Protein AF-A0A930RT29-F1 (afdb_monomer)

Secondary structure (DSSP, 8-state):
------HHHHHHHHHHHHSS--SEEEEEEEEEEEE-TTTGGGT---EEEEEEEEEEEEE---SSS------TT---

Nearest PDB structures (foldseek):
  1wuu-assembly1_B  TM=9.090E-01  e=1.596E-02  Homo sapiens
  2aj4-assembly1_A  TM=9.179E-01  e=4.054E-02  Saccharomyces cerevisiae
  2a2c-assembly1_A  TM=8.939E-01  e=3.107E-02  Homo sapiens
  3cnv-assembly1_C  TM=2.714E-01  e=5.590E+00  Bordetella bronchiseptica RB50
  2ikk-assembly1_A  TM=2.530E-01  e=3.750E+00  Bacillus subtilis

Structure (mmCIF, N/CA/C/O backbone):
data_AF-A0A930RT29-F1
#
_entry.id   AF-A0A930RT29-F1
#
loop_
_atom_site.group_PDB
_atom_site.id
_atom_site.type_symbol
_atom_site.label_atom_id
_atom_site.label_alt_id
_atom_site.label_comp_id
_atom_site.label_asym_id
_atom_site.label_entity_id
_atom_site.label_seq_id
_atom_site.pdbx_PDB_ins_code
_atom_site.Cartn_x
_atom_site.Cartn_y
_atom_site.Cartn_z
_atom_site.occupancy
_atom_site.B_iso_or_equiv
_atom_site.auth_seq_id
_atom_site.auth_comp_i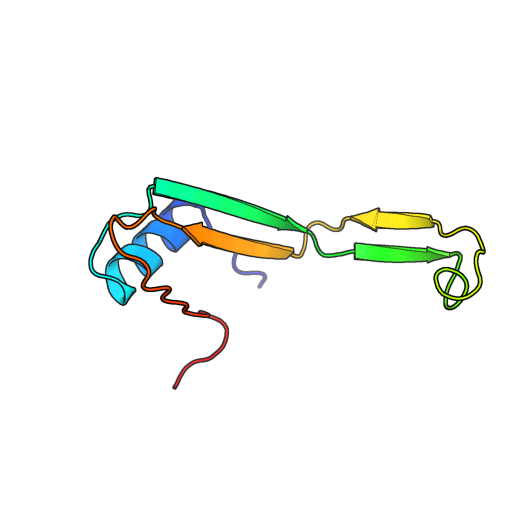d
_atom_site.auth_asym_id
_atom_site.auth_atom_id
_atom_site.pdbx_PDB_model_num
ATOM 1 N N . MET A 1 1 ? 10.453 17.745 3.266 1.00 42.69 1 MET A N 1
ATOM 2 C CA . MET A 1 1 ? 10.448 16.857 4.445 1.00 42.69 1 MET A CA 1
ATOM 3 C C . MET A 1 1 ? 9.484 15.729 4.148 1.00 42.69 1 MET A C 1
ATOM 5 O O . MET A 1 1 ? 8.307 16.005 3.968 1.00 42.69 1 MET A O 1
ATOM 9 N N . THR A 1 2 ? 9.961 14.498 3.997 1.00 50.59 2 THR A N 1
ATOM 10 C CA . THR A 1 2 ? 9.084 13.326 3.892 1.00 50.59 2 THR A CA 1
ATOM 11 C C . THR A 1 2 ? 8.385 13.173 5.237 1.00 50.59 2 THR A C 1
ATOM 13 O O . THR A 1 2 ? 9.042 12.899 6.239 1.00 50.59 2 THR A O 1
ATOM 16 N N . GLN A 1 3 ? 7.077 13.428 5.298 1.00 60.50 3 GLN A N 1
ATOM 17 C CA . GLN A 1 3 ? 6.311 13.082 6.490 1.00 60.50 3 GLN A CA 1
ATOM 18 C C . GLN A 1 3 ? 6.310 11.556 6.595 1.00 60.50 3 GLN A C 1
ATOM 20 O O . GLN A 1 3 ? 5.801 10.862 5.716 1.00 60.50 3 GLN A O 1
ATOM 25 N N . HIS A 1 4 ? 6.947 11.028 7.636 1.00 70.62 4 HIS A N 1
ATOM 26 C CA . HIS A 1 4 ? 6.876 9.609 7.944 1.00 70.62 4 HIS A CA 1
ATOM 27 C C . HIS A 1 4 ? 5.512 9.329 8.571 1.00 70.62 4 HIS A C 1
ATOM 29 O O . HIS A 1 4 ? 5.292 9.626 9.744 1.00 70.62 4 HIS A O 1
ATOM 35 N N . LEU A 1 5 ? 4.589 8.784 7.777 1.00 84.25 5 LEU A N 1
ATOM 36 C CA . LEU A 1 5 ? 3.307 8.315 8.283 1.00 84.25 5 LEU A CA 1
ATOM 37 C C . LEU A 1 5 ? 3.543 7.107 9.196 1.00 84.25 5 LEU A C 1
ATOM 39 O O . LEU A 1 5 ? 4.174 6.128 8.795 1.00 84.25 5 LEU A O 1
ATOM 43 N N . THR A 1 6 ? 3.047 7.178 10.427 1.00 90.69 6 THR A N 1
ATOM 44 C CA . THR A 1 6 ? 3.099 6.060 11.372 1.00 90.69 6 THR A CA 1
ATOM 45 C C . THR A 1 6 ? 1.797 5.269 11.329 1.00 90.69 6 THR A C 1
ATOM 47 O O . THR A 1 6 ? 0.743 5.789 10.958 1.00 90.69 6 THR A O 1
ATOM 50 N N . ALA A 1 7 ? 1.850 4.004 11.751 1.00 91.56 7 ALA A N 1
ATOM 51 C CA . ALA A 1 7 ? 0.647 3.182 11.863 1.00 91.56 7 ALA A CA 1
ATOM 52 C C . ALA A 1 7 ? -0.380 3.796 12.838 1.00 91.56 7 ALA A C 1
ATOM 54 O O . ALA A 1 7 ? -1.581 3.689 12.608 1.00 91.56 7 ALA A O 1
ATOM 55 N N . ASP A 1 8 ? 0.084 4.480 13.887 1.00 94.50 8 ASP A N 1
ATOM 56 C CA . ASP A 1 8 ? -0.784 5.141 14.868 1.00 94.50 8 ASP A CA 1
ATOM 57 C C . ASP A 1 8 ? -1.454 6.393 14.300 1.00 94.50 8 ASP A C 1
ATOM 59 O O . ASP A 1 8 ?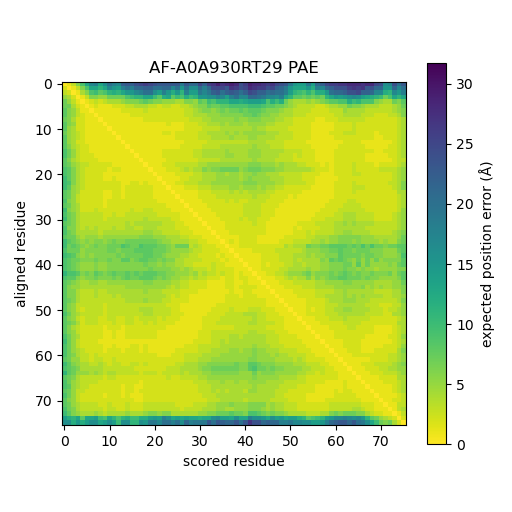 -2.647 6.597 14.521 1.00 94.50 8 ASP A O 1
ATOM 63 N N . ALA A 1 9 ? -0.725 7.198 13.517 1.00 94.31 9 ALA A N 1
ATOM 64 C CA . ALA A 1 9 ? -1.307 8.332 12.802 1.00 94.31 9 ALA A CA 1
ATOM 65 C C . ALA A 1 9 ? -2.401 7.856 11.834 1.00 94.31 9 ALA A C 1
ATOM 67 O O . ALA A 1 9 ? -3.524 8.343 11.886 1.00 94.31 9 ALA A O 1
ATOM 68 N N . LEU A 1 10 ? -2.118 6.813 11.047 1.00 95.88 10 LEU A N 1
ATOM 69 C CA . LEU A 1 10 ? -3.084 6.244 10.108 1.00 95.88 10 LEU A CA 1
ATOM 70 C C . LEU A 1 10 ? -4.336 5.679 10.803 1.00 95.88 10 LEU A C 1
ATOM 72 O O . LEU A 1 10 ? -5.448 5.853 10.308 1.00 95.88 10 LEU A O 1
ATOM 76 N N . ARG A 1 11 ? -4.183 5.018 11.960 1.00 97.31 11 ARG A N 1
ATOM 77 C CA . ARG A 1 11 ? -5.326 4.546 12.765 1.00 97.31 11 ARG A CA 1
ATOM 78 C C . ARG A 1 11 ? -6.156 5.702 13.315 1.00 97.31 11 ARG A C 1
ATOM 80 O O . ARG A 1 11 ? -7.382 5.615 13.311 1.00 97.31 11 ARG A O 1
ATOM 87 N N . LYS A 1 12 ? -5.504 6.776 13.768 1.00 96.62 12 LYS A N 1
ATOM 88 C CA . LYS A 1 12 ? -6.178 7.983 14.256 1.00 96.62 12 LYS A CA 1
ATOM 89 C C . LYS A 1 12 ? -6.986 8.656 13.145 1.00 96.62 12 LYS A C 1
ATOM 91 O O . LYS A 1 12 ? -8.140 9.006 13.378 1.00 96.62 12 LYS A O 1
ATOM 96 N N . ASP A 1 13 ? -6.416 8.777 11.950 1.00 95.44 13 ASP A N 1
ATOM 97 C CA . ASP A 1 13 ? -7.104 9.362 10.796 1.00 95.44 13 ASP A CA 1
ATOM 98 C C . ASP A 1 13 ? -8.289 8.491 10.360 1.00 95.44 13 ASP A C 1
ATOM 100 O O . ASP A 1 13 ? -9.385 8.999 10.129 1.00 95.44 13 ASP A O 1
ATOM 104 N N . PHE A 1 14 ? -8.120 7.163 10.339 1.00 97.44 14 PHE A N 1
ATOM 105 C CA . PHE A 1 14 ? -9.214 6.228 10.061 1.00 97.44 14 PHE A CA 1
ATOM 106 C C . PHE A 1 14 ? -10.368 6.386 11.063 1.00 97.44 14 PHE A C 1
ATOM 108 O O . PHE A 1 14 ? -11.530 6.454 10.659 1.00 97.44 14 PHE A O 1
ATOM 115 N N . LEU A 1 15 ? -10.055 6.492 12.360 1.00 97.94 15 LEU A N 1
ATOM 116 C CA . LEU A 1 15 ? -11.052 6.732 13.403 1.00 97.94 15 LEU A CA 1
ATOM 117 C C . LEU A 1 15 ? -11.772 8.070 13.197 1.00 97.94 15 LEU A C 1
ATOM 119 O O . LEU A 1 15 ? -12.992 8.121 13.334 1.00 97.94 15 LEU A O 1
ATOM 123 N N . ALA A 1 16 ? -11.046 9.131 12.844 1.00 96.94 16 ALA A N 1
ATOM 124 C CA . ALA A 1 16 ? -11.628 10.448 12.596 1.00 96.94 16 ALA A CA 1
ATOM 125 C C . ALA A 1 16 ? -12.593 10.450 11.396 1.00 96.94 16 ALA A C 1
ATOM 127 O O . ALA A 1 16 ? -13.657 11.058 11.472 1.00 96.94 16 ALA A O 1
ATOM 128 N N . VAL A 1 17 ? -12.251 9.741 10.315 1.00 96.75 17 VAL A N 1
ATOM 129 C CA . VAL A 1 17 ? -13.059 9.684 9.084 1.00 96.75 17 VAL A CA 1
ATOM 130 C C . VAL A 1 17 ? -14.259 8.743 9.218 1.00 96.75 17 VAL A C 1
ATOM 132 O O . VAL A 1 17 ? -15.358 9.068 8.771 1.00 96.75 17 VAL A O 1
ATOM 135 N N . PHE A 1 18 ? -14.072 7.562 9.812 1.00 96.94 18 PHE A N 1
ATOM 136 C CA . PHE A 1 18 ? -15.091 6.504 9.808 1.00 96.94 18 PHE A CA 1
ATOM 137 C C . PHE A 1 18 ? -15.801 6.296 11.150 1.00 96.94 18 PHE A C 1
ATOM 139 O O . PHE A 1 18 ? -16.781 5.549 11.201 1.00 96.94 18 PHE A O 1
ATOM 146 N N . GLY A 1 19 ? -15.333 6.929 12.231 1.00 97.69 19 GLY A N 1
ATOM 147 C CA . GLY A 1 19 ? -15.915 6.812 13.572 1.00 97.69 19 GLY A CA 1
ATOM 148 C C . GLY A 1 19 ? -15.782 5.418 14.197 1.00 97.69 19 GLY A C 1
ATOM 149 O O . GLY A 1 19 ? -16.548 5.077 15.095 1.00 97.69 19 GLY A O 1
ATOM 150 N N . GLN A 1 20 ? -14.868 4.587 13.691 1.00 96.94 20 GLN A N 1
ATOM 151 C CA . GLN A 1 20 ? -14.586 3.223 14.148 1.00 96.94 20 GLN A CA 1
ATOM 152 C C . GLN A 1 20 ? -13.078 2.970 14.090 1.00 96.94 20 GLN A C 1
ATOM 154 O O . GLN A 1 20 ? -12.402 3.526 13.229 1.00 96.94 20 GLN A O 1
ATOM 159 N N . GLU A 1 21 ? -12.547 2.111 14.959 1.00 97.75 21 GLU A N 1
ATOM 160 C CA . GLU A 1 21 ? -11.137 1.712 14.891 1.00 97.75 21 GLU A CA 1
ATOM 161 C C . GLU A 1 21 ? -10.875 0.776 13.703 1.00 97.75 21 GLU A C 1
ATOM 163 O O . GLU A 1 21 ? -11.716 -0.055 13.348 1.00 97.75 21 GLU A O 1
ATOM 168 N N . ALA A 1 22 ? -9.700 0.909 13.086 1.00 97.88 22 ALA A N 1
ATOM 169 C CA . ALA A 1 22 ? -9.254 -0.014 12.050 1.00 97.88 22 ALA A CA 1
ATOM 170 C C . ALA A 1 22 ? -8.825 -1.354 12.662 1.00 97.88 22 ALA A C 1
ATOM 172 O O . ALA A 1 22 ? -8.077 -1.369 13.640 1.00 97.88 22 ALA A O 1
ATOM 173 N N . ASP A 1 23 ? -9.203 -2.469 12.031 1.00 97.81 23 ASP A N 1
ATOM 174 C CA . ASP A 1 23 ? -8.757 -3.801 12.456 1.00 97.81 23 ASP A CA 1
ATOM 175 C C . ASP A 1 23 ? -7.261 -3.981 12.167 1.00 97.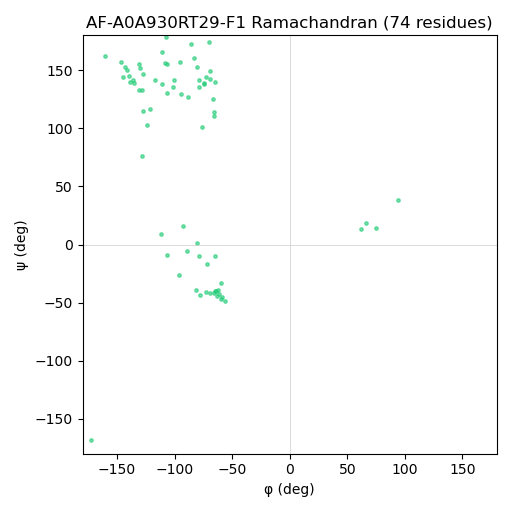81 23 ASP A C 1
ATOM 177 O O . ASP A 1 23 ? -6.518 -4.537 12.975 1.00 97.81 23 ASP A O 1
ATOM 181 N N . GLN A 1 24 ? -6.807 -3.514 10.997 1.00 97.25 24 GLN A N 1
ATOM 182 C CA . GLN A 1 24 ? -5.426 -3.672 10.544 1.00 97.25 24 GLN A CA 1
ATOM 183 C C . GLN A 1 24 ? -4.929 -2.495 9.702 1.00 97.25 24 GLN A C 1
ATOM 185 O O . GLN A 1 24 ? -5.698 -1.762 9.078 1.00 97.25 24 GLN A O 1
ATOM 190 N N . THR A 1 25 ? -3.603 -2.357 9.675 1.00 97.38 25 THR A N 1
ATOM 191 C CA . THR A 1 25 ? -2.860 -1.417 8.831 1.00 97.38 25 THR A CA 1
ATOM 192 C C . THR A 1 25 ? -1.968 -2.185 7.865 1.00 97.38 25 THR A C 1
ATOM 194 O O . THR A 1 25 ? -1.338 -3.164 8.258 1.00 97.38 25 THR A O 1
ATOM 197 N N . PHE A 1 26 ? -1.857 -1.698 6.637 1.00 97.25 26 PHE A N 1
ATOM 198 C CA . PHE A 1 26 ? -1.121 -2.313 5.541 1.00 97.25 26 PHE A CA 1
ATOM 199 C C . PHE A 1 26 ? -0.211 -1.286 4.867 1.00 97.25 26 PHE A C 1
ATOM 201 O O . PHE A 1 26 ? -0.488 -0.085 4.885 1.00 97.25 26 PHE A O 1
ATOM 208 N N . PHE A 1 27 ? 0.852 -1.775 4.234 1.00 96.25 27 PHE A N 1
ATOM 209 C CA . PHE A 1 27 ? 1.722 -0.995 3.361 1.00 96.25 27 PHE A CA 1
ATOM 210 C C . PHE A 1 27 ? 1.926 -1.748 2.047 1.00 96.25 27 PHE A C 1
ATOM 212 O O . PHE A 1 27 ? 2.219 -2.943 2.058 1.00 96.25 27 PHE A O 1
ATOM 219 N N . SER A 1 28 ? 1.790 -1.040 0.928 1.00 97.25 28 SER A N 1
ATOM 220 C CA . SER A 1 28 ? 2.108 -1.537 -0.409 1.00 97.25 28 SER A CA 1
ATOM 221 C C . SER A 1 28 ? 3.160 -0.627 -1.044 1.00 97.25 28 SER A C 1
ATOM 223 O O . SER A 1 28 ? 2.865 0.550 -1.277 1.00 97.25 28 SER A O 1
ATOM 225 N N . PRO A 1 29 ? 4.373 -1.124 -1.343 1.00 97.50 29 PRO A N 1
ATOM 226 C CA . PRO A 1 29 ? 5.408 -0.307 -1.955 1.00 97.50 29 PRO A CA 1
ATOM 227 C C . PRO A 1 29 ? 5.051 0.045 -3.402 1.00 97.50 29 PRO A C 1
ATOM 229 O O . PRO A 1 29 ? 4.420 -0.732 -4.122 1.00 97.50 29 PRO A O 1
ATOM 232 N N . GLY A 1 30 ? 5.511 1.210 -3.843 1.00 97.38 30 GLY A N 1
ATOM 233 C CA . GLY A 1 30 ? 5.678 1.492 -5.260 1.00 97.38 30 GLY A CA 1
ATOM 234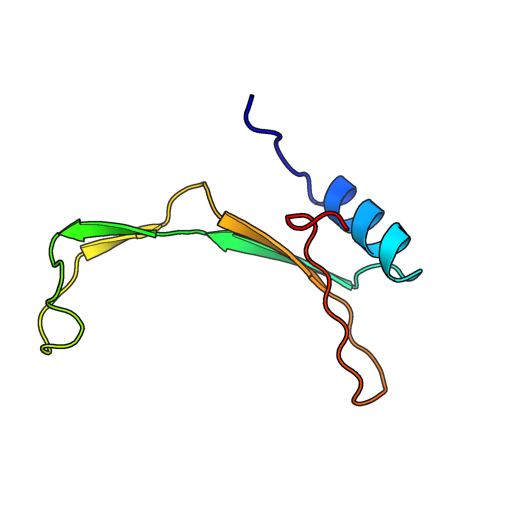 C C . GLY A 1 30 ? 6.839 0.680 -5.838 1.00 97.38 30 GLY A C 1
ATOM 235 O O . GLY A 1 30 ? 7.596 0.019 -5.122 1.00 97.38 30 GLY A O 1
ATOM 236 N N . ARG A 1 31 ? 7.014 0.754 -7.156 1.00 98.25 31 ARG A N 1
ATOM 237 C CA . ARG A 1 31 ? 8.091 0.051 -7.857 1.00 98.25 31 ARG A CA 1
ATOM 238 C C . ARG A 1 31 ? 8.711 0.909 -8.940 1.00 98.25 31 ARG A C 1
ATOM 240 O O . ARG A 1 31 ? 8.007 1.631 -9.650 1.00 98.25 31 ARG A O 1
ATOM 247 N N . ILE A 1 32 ? 10.011 0.743 -9.117 1.00 97.81 32 ILE A N 1
ATOM 248 C CA . ILE A 1 32 ? 10.718 1.184 -10.316 1.00 97.81 32 ILE A CA 1
ATOM 249 C C . ILE A 1 32 ? 11.070 -0.033 -11.158 1.00 97.81 32 ILE A C 1
ATOM 251 O O . ILE A 1 32 ? 11.210 -1.144 -10.644 1.00 97.81 32 ILE A O 1
ATOM 255 N N . ASN A 1 33 ? 11.232 0.191 -12.448 1.00 97.94 33 ASN A N 1
ATOM 256 C CA . ASN A 1 33 ? 11.833 -0.776 -13.342 1.00 97.94 33 ASN A CA 1
ATOM 257 C C . ASN A 1 33 ? 13.323 -0.433 -13.451 1.00 97.94 33 ASN A C 1
ATOM 259 O O . ASN A 1 33 ? 13.676 0.728 -13.653 1.00 97.94 33 ASN A O 1
ATOM 263 N N . LEU A 1 34 ? 14.204 -1.417 -13.256 1.00 97.56 34 LEU A N 1
ATOM 264 C CA . LEU A 1 34 ? 15.638 -1.221 -13.496 1.00 97.56 34 LEU A CA 1
ATOM 265 C C . LEU A 1 34 ? 15.948 -1.359 -14.991 1.00 97.56 34 LEU A C 1
ATOM 267 O O . LEU A 1 34 ? 16.775 -0.626 -15.527 1.00 97.56 34 LE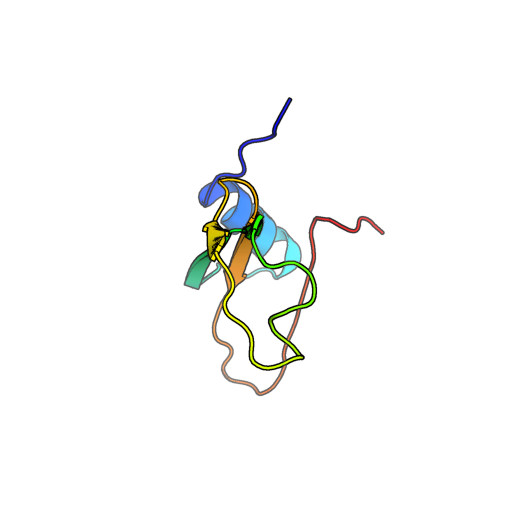U A O 1
ATOM 271 N N . ILE A 1 35 ? 15.285 -2.321 -15.644 1.00 97.69 35 ILE A N 1
ATOM 272 C CA . ILE A 1 35 ? 15.335 -2.589 -17.084 1.00 97.69 35 ILE A CA 1
ATOM 273 C C . ILE A 1 35 ? 14.110 -3.419 -17.510 1.00 97.69 35 ILE A C 1
ATOM 275 O O . ILE A 1 35 ? 13.468 -4.073 -16.680 1.00 97.69 35 ILE A O 1
ATOM 279 N N . GLY A 1 36 ? 13.822 -3.426 -18.814 1.00 95.81 36 GLY A N 1
ATOM 280 C CA . GLY A 1 36 ? 12.686 -4.141 -19.402 1.00 95.81 36 GLY A CA 1
ATOM 281 C C . GLY A 1 36 ? 11.451 -3.257 -19.565 1.00 95.81 36 GLY A C 1
ATOM 282 O O . GLY A 1 36 ? 10.337 -3.708 -19.330 1.00 95.81 36 GLY A O 1
ATOM 283 N N . GLU A 1 37 ? 11.624 -1.985 -19.934 1.00 96.94 37 GLU A N 1
ATOM 284 C CA . GLU A 1 37 ? 10.474 -1.138 -20.261 1.00 96.94 37 GLU A CA 1
ATOM 285 C C . GLU A 1 37 ? 9.764 -1.656 -21.507 1.00 96.94 37 GLU A C 1
ATOM 287 O O . GLU A 1 37 ? 10.411 -2.031 -22.486 1.00 96.94 37 GLU A O 1
ATOM 292 N N . HIS A 1 38 ? 8.432 -1.623 -21.483 1.00 96.19 38 HIS A N 1
ATOM 293 C CA . HIS A 1 38 ? 7.582 -2.009 -22.608 1.00 96.19 38 HIS A CA 1
ATOM 294 C C . HIS A 1 38 ? 7.708 -3.481 -23.050 1.00 96.19 38 HIS A C 1
ATOM 296 O O . HIS A 1 38 ? 7.228 -3.841 -24.126 1.00 96.19 38 HIS A O 1
ATOM 302 N N . THR A 1 39 ? 8.343 -4.351 -22.258 1.00 97.38 39 THR A N 1
ATOM 303 C CA . THR A 1 39 ? 8.497 -5.777 -22.592 1.00 97.38 39 THR A CA 1
ATOM 304 C C . THR A 1 39 ? 7.438 -6.663 -21.942 1.00 97.38 39 THR A C 1
ATOM 306 O O . THR A 1 39 ? 7.107 -7.710 -22.496 1.00 97.38 39 THR A O 1
ATOM 309 N N . ASP A 1 40 ? 6.871 -6.242 -20.812 1.00 95.81 40 ASP A N 1
ATOM 310 C CA . 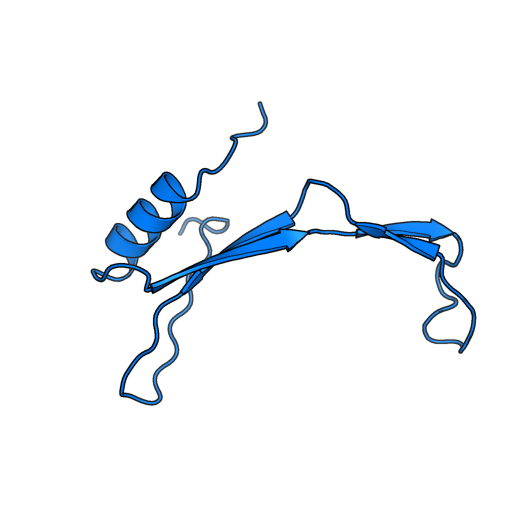ASP A 1 40 ? 5.880 -6.977 -20.020 1.00 95.81 40 ASP A CA 1
ATOM 311 C C . ASP A 1 40 ? 4.642 -7.364 -20.835 1.00 95.81 40 ASP A C 1
ATOM 313 O O . ASP A 1 40 ? 4.254 -8.531 -20.870 1.00 95.81 40 ASP A O 1
ATOM 317 N N . TYR A 1 41 ? 4.069 -6.416 -21.572 1.00 95.69 41 TYR A N 1
ATOM 318 C CA . TYR A 1 41 ? 2.913 -6.671 -22.436 1.00 95.69 41 TYR A CA 1
ATOM 319 C C . TYR A 1 41 ? 3.270 -7.300 -23.794 1.00 95.69 41 TYR A C 1
ATOM 321 O O . TYR A 1 41 ? 2.383 -7.559 -24.604 1.00 95.69 41 TYR A O 1
ATOM 329 N N . ASN A 1 42 ? 4.555 -7.572 -24.041 1.00 96.94 42 ASN A N 1
ATOM 330 C CA . ASN A 1 42 ? 5.061 -8.254 -25.236 1.00 96.94 42 ASN A CA 1
ATOM 331 C C . ASN A 1 42 ? 5.631 -9.653 -24.928 1.00 96.94 42 ASN A C 1
ATOM 333 O O . ASN A 1 42 ? 6.262 -10.263 -25.789 1.00 96.94 42 ASN A O 1
ATOM 337 N N . GLY A 1 43 ? 5.439 -10.169 -23.707 1.00 96.94 43 GLY A N 1
ATOM 338 C CA . GLY A 1 43 ? 5.942 -11.485 -23.294 1.00 96.94 43 GLY A CA 1
ATOM 339 C C . GLY A 1 43 ? 7.451 -11.537 -23.029 1.00 96.94 43 GLY A C 1
ATOM 340 O O . GLY A 1 43 ? 8.022 -12.624 -22.959 1.00 96.94 43 GLY A O 1
ATOM 341 N N . GLY A 1 44 ? 8.109 -10.383 -22.898 1.00 97.19 44 GLY A N 1
ATOM 342 C CA . GLY A 1 44 ? 9.516 -10.296 -22.522 1.00 97.19 44 GLY A CA 1
ATOM 343 C C . GLY A 1 44 ? 9.732 -10.317 -21.006 1.00 97.19 44 GLY A C 1
ATOM 344 O O . GLY A 1 44 ? 8.798 -10.250 -20.209 1.00 97.19 44 GLY A O 1
ATOM 345 N N . HIS A 1 45 ? 10.997 -10.400 -20.596 1.00 97.75 45 HIS A N 1
ATOM 346 C CA . HIS A 1 45 ? 11.382 -10.327 -19.186 1.00 97.75 45 HIS A CA 1
ATOM 347 C C . HIS A 1 45 ? 11.443 -8.877 -18.686 1.00 97.75 45 HIS A C 1
ATOM 349 O O . HIS A 1 45 ? 11.755 -7.959 -19.449 1.00 97.75 45 HIS A O 1
ATOM 355 N N . VAL A 1 46 ? 11.214 -8.698 -17.384 1.00 97.94 46 VAL A N 1
ATOM 356 C CA . VAL A 1 46 ? 11.342 -7.424 -16.663 1.00 97.94 46 VAL A CA 1
ATOM 357 C C . VAL A 1 46 ? 12.185 -7.606 -15.408 1.00 97.94 46 VAL A C 1
ATOM 359 O O . VAL A 1 46 ? 12.195 -8.690 -14.822 1.00 97.94 46 VAL A O 1
ATOM 362 N N . PHE A 1 47 ? 12.860 -6.542 -14.969 1.00 98.19 47 PHE A N 1
ATOM 363 C CA . PHE A 1 47 ? 13.597 -6.541 -13.705 1.00 98.19 47 PHE A CA 1
ATOM 364 C C . PHE A 1 47 ? 13.201 -5.339 -12.824 1.00 98.19 47 PHE A C 1
ATOM 366 O O . PHE A 1 47 ? 13.931 -4.347 -12.746 1.00 98.19 47 PHE A O 1
ATOM 373 N N . PRO A 1 48 ? 12.022 -5.387 -12.178 1.00 98.00 48 PRO A N 1
ATOM 374 C CA . PRO A 1 48 ? 11.575 -4.339 -11.272 1.00 98.00 48 PRO A CA 1
ATOM 375 C C . PRO A 1 48 ? 12.148 -4.499 -9.860 1.00 98.00 48 PRO A C 1
ATOM 377 O O . PRO A 1 48 ? 12.535 -5.590 -9.440 1.00 98.00 48 PRO A O 1
ATOM 380 N N . ALA A 1 49 ?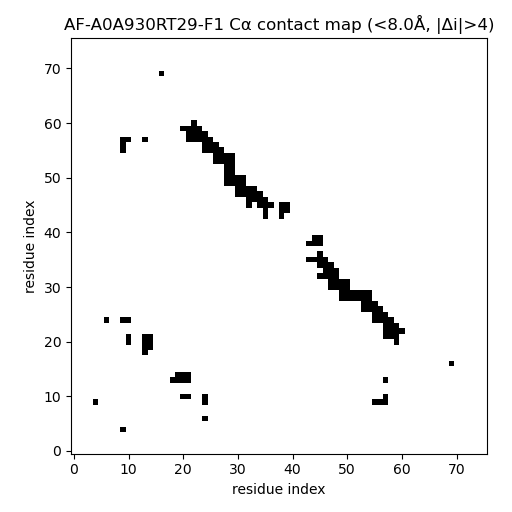 12.125 -3.406 -9.099 1.00 98.31 49 ALA A N 1
ATOM 381 C CA . ALA A 1 49 ? 12.425 -3.392 -7.673 1.00 98.31 49 ALA A CA 1
ATOM 382 C C . ALA A 1 49 ? 11.403 -2.536 -6.911 1.00 98.31 49 ALA A C 1
ATOM 384 O O . ALA A 1 49 ? 11.013 -1.452 -7.359 1.00 98.31 49 ALA A O 1
ATOM 385 N N . ALA A 1 50 ? 10.980 -3.021 -5.742 1.00 98.44 50 ALA A N 1
ATOM 386 C CA . ALA A 1 50 ? 10.168 -2.248 -4.810 1.00 98.44 50 ALA A CA 1
ATOM 387 C C . ALA A 1 50 ? 11.001 -1.114 -4.195 1.00 98.44 50 ALA A C 1
ATOM 389 O O . ALA A 1 50 ? 12.180 -1.296 -3.889 1.00 98.44 50 ALA A O 1
ATOM 390 N N . ILE A 1 51 ? 10.378 0.044 -3.989 1.00 97.25 51 ILE A N 1
ATOM 391 C CA . ILE A 1 51 ? 10.999 1.191 -3.315 1.00 97.25 51 ILE A CA 1
ATOM 392 C C . ILE A 1 51 ? 10.342 1.436 -1.953 1.00 97.25 51 ILE A C 1
ATOM 394 O O . ILE A 1 51 ? 9.264 0.924 -1.663 1.00 97.25 51 ILE A O 1
ATOM 398 N N . SER A 1 52 ? 10.985 2.238 -1.103 1.00 95.38 52 SER A N 1
ATOM 399 C CA . SER A 1 52 ? 10.459 2.584 0.227 1.00 95.38 52 SER A CA 1
ATOM 400 C C . SER A 1 52 ? 9.257 3.536 0.189 1.00 95.38 52 SER A C 1
ATOM 402 O O . SER A 1 52 ? 8.535 3.649 1.178 1.00 95.38 52 SER A O 1
ATOM 404 N N . LEU A 1 53 ? 9.025 4.214 -0.940 1.00 94.12 53 LEU A N 1
ATOM 405 C CA . LEU A 1 53 ? 7.819 5.007 -1.175 1.00 94.12 53 LEU A CA 1
ATOM 406 C C . LEU A 1 53 ? 6.666 4.083 -1.561 1.00 94.12 53 LEU A C 1
ATOM 408 O O . LEU A 1 53 ? 6.830 3.204 -2.403 1.00 94.12 53 LEU A O 1
ATOM 412 N N . GLY A 1 54 ? 5.488 4.300 -0.987 1.00 94.31 54 GLY A N 1
ATOM 413 C CA . GLY A 1 54 ? 4.320 3.476 -1.266 1.00 94.31 54 GLY A CA 1
ATOM 414 C C . GLY A 1 54 ? 3.054 4.024 -0.631 1.00 94.31 54 GLY A C 1
ATOM 415 O O . GLY A 1 54 ? 3.027 5.150 -0.133 1.00 94.31 54 GLY A O 1
ATOM 416 N N . THR A 1 55 ? 2.015 3.202 -0.643 1.00 95.50 55 THR A N 1
ATOM 417 C CA . THR A 1 55 ? 0.694 3.534 -0.116 1.00 95.50 55 THR A CA 1
ATOM 418 C C . THR A 1 55 ? 0.470 2.798 1.195 1.00 95.50 55 THR A C 1
ATOM 420 O O . THR A 1 55 ? 0.664 1.585 1.284 1.00 95.50 55 THR 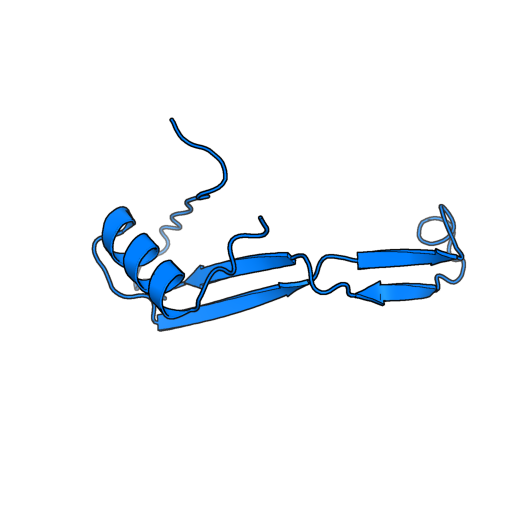A O 1
ATOM 423 N N . TYR A 1 56 ? 0.034 3.537 2.208 1.00 96.44 56 TYR A N 1
ATOM 424 C CA . TYR A 1 56 ? -0.408 2.986 3.481 1.00 96.44 56 TYR A CA 1
ATOM 425 C C . TYR A 1 56 ? -1.935 2.943 3.508 1.00 96.44 56 TYR A C 1
ATOM 427 O O . TYR A 1 56 ? -2.587 3.860 3.013 1.00 96.44 56 TYR A O 1
ATOM 435 N N . GLY A 1 57 ? -2.507 1.891 4.086 1.00 97.12 57 GLY A N 1
ATOM 436 C CA . GLY A 1 57 ? -3.955 1.735 4.206 1.00 97.12 57 GLY A CA 1
ATOM 437 C C . GLY A 1 57 ? -4.351 1.177 5.565 1.00 97.12 57 GLY A C 1
ATOM 438 O O . GLY A 1 57 ? -3.685 0.290 6.089 1.00 97.12 57 GLY A O 1
ATOM 439 N N . ALA A 1 58 ? -5.435 1.691 6.135 1.00 98.00 58 ALA A N 1
ATOM 440 C CA . ALA A 1 58 ? -6.101 1.107 7.292 1.00 98.00 58 ALA A CA 1
ATOM 441 C C . ALA A 1 58 ? -7.459 0.558 6.856 1.00 98.00 58 ALA A C 1
ATOM 443 O O . ALA A 1 58 ? -8.155 1.186 6.059 1.00 98.00 58 ALA A O 1
ATOM 444 N N . ALA A 1 59 ? -7.821 -0.622 7.353 1.00 98.06 59 ALA A N 1
ATOM 445 C CA . ALA A 1 59 ? -9.058 -1.283 6.971 1.00 9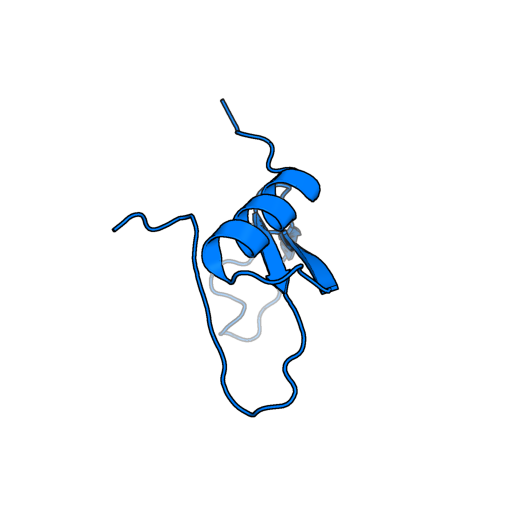8.06 59 ALA A CA 1
ATOM 446 C C . ALA A 1 59 ? -9.703 -2.005 8.153 1.00 98.06 59 ALA A C 1
ATOM 448 O O . ALA A 1 59 ? -9.033 -2.465 9.080 1.00 98.06 59 ALA A O 1
ATOM 449 N N . ARG A 1 60 ? -11.027 -2.122 8.071 1.00 98.00 60 ARG A N 1
ATOM 450 C CA . ARG A 1 60 ? -11.881 -2.843 9.010 1.00 98.00 60 ARG A CA 1
ATOM 451 C C . ARG A 1 60 ? -12.908 -3.661 8.240 1.00 98.00 60 ARG A C 1
ATOM 453 O O . ARG A 1 60 ? -13.462 -3.173 7.252 1.00 98.00 60 ARG A O 1
ATOM 460 N N . LYS A 1 61 ? -13.209 -4.869 8.715 1.00 97.69 61 LYS A N 1
ATOM 461 C CA . LYS A 1 61 ? -14.311 -5.672 8.183 1.00 97.69 61 LYS A CA 1
ATOM 462 C C . LYS A 1 61 ? -15.659 -5.116 8.654 1.00 97.69 61 LYS A C 1
ATOM 464 O O . LYS A 1 61 ? -15.834 -4.716 9.807 1.00 97.69 61 LYS A O 1
ATOM 469 N N . ARG A 1 62 ? -16.627 -5.096 7.743 1.00 96.44 62 ARG A N 1
ATOM 470 C CA . ARG A 1 62 ? -18.027 -4.776 8.030 1.00 96.44 62 ARG A CA 1
ATOM 471 C C . ARG A 1 62 ? -18.880 -6.033 7.925 1.00 96.44 62 ARG A C 1
ATOM 473 O O . ARG A 1 62 ? -18.517 -6.970 7.215 1.00 96.44 62 ARG A O 1
ATOM 480 N N . ASP A 1 63 ? -20.013 -6.015 8.616 1.00 97.19 63 ASP A N 1
ATOM 481 C CA . ASP A 1 63 ? -20.985 -7.115 8.605 1.00 97.19 63 ASP A CA 1
ATOM 482 C C . ASP A 1 63 ? -22.024 -6.973 7.478 1.00 97.19 63 ASP A C 1
ATOM 484 O O . ASP A 1 63 ? -22.839 -7.867 7.260 1.00 97.19 63 ASP A O 1
ATOM 488 N N . ASP A 1 64 ? -21.988 -5.856 6.746 1.00 97.62 64 ASP A N 1
ATOM 489 C CA . ASP A 1 64 ? -22.810 -5.589 5.568 1.00 97.62 64 ASP A CA 1
ATOM 490 C C . ASP A 1 64 ? -21.986 -5.653 4.269 1.00 97.62 64 ASP A C 1
ATOM 492 O O . ASP A 1 64 ? -20.780 -5.894 4.269 1.00 97.62 64 ASP A O 1
ATOM 496 N N . GLN A 1 65 ? -22.652 -5.447 3.131 1.00 97.94 65 GLN A N 1
ATOM 497 C CA . GLN A 1 65 ? -22.013 -5.422 1.809 1.00 97.94 65 GLN A CA 1
ATOM 498 C C . GLN A 1 65 ? -21.606 -4.004 1.371 1.00 97.94 65 GLN A C 1
ATOM 500 O O . GLN A 1 65 ? -21.363 -3.762 0.191 1.00 97.94 65 GLN A O 1
ATOM 505 N N . VAL A 1 66 ? -21.565 -3.042 2.298 1.00 97.75 66 VAL A N 1
ATOM 506 C CA . VAL A 1 66 ? -21.240 -1.651 1.972 1.00 97.75 66 VAL A CA 1
ATOM 507 C C . VAL A 1 66 ? -19.732 -1.454 2.046 1.00 97.75 66 VAL A C 1
ATOM 509 O O . VAL A 1 66 ? -19.111 -1.704 3.076 1.00 97.75 66 VAL A O 1
ATOM 512 N N . LEU A 1 67 ? -19.144 -0.928 0.972 1.00 97.44 67 LEU A N 1
ATOM 513 C CA . LEU A 1 67 ? -17.743 -0.515 0.941 1.00 97.44 67 LEU A CA 1
ATOM 514 C C . LEU A 1 67 ? -17.647 1.003 1.077 1.00 97.44 67 LEU A C 1
ATOM 516 O O . LEU A 1 67 ? -18.399 1.743 0.445 1.00 97.44 67 LEU A O 1
ATOM 520 N N . ARG A 1 68 ? -16.718 1.468 1.912 1.00 97.00 68 ARG A N 1
ATOM 521 C CA . ARG A 1 68 ? -16.421 2.891 2.094 1.00 97.00 68 ARG A CA 1
ATOM 522 C C . ARG A 1 68 ? -14.927 3.097 1.930 1.00 97.00 68 ARG A C 1
ATOM 524 O O . ARG A 1 68 ? -14.141 2.362 2.521 1.00 97.00 68 ARG A O 1
ATOM 531 N N . PHE A 1 69 ? -14.563 4.099 1.143 1.00 96.69 69 PHE A N 1
ATOM 532 C CA . PHE A 1 69 ? -13.180 4.432 0.839 1.00 96.69 69 PHE A CA 1
ATOM 533 C C . PHE A 1 69 ? -12.942 5.907 1.123 1.00 96.69 69 PHE A C 1
ATOM 535 O O . PHE A 1 69 ? -13.836 6.731 0.951 1.00 96.69 69 PHE A O 1
ATOM 542 N N . TYR A 1 70 ? -11.729 6.213 1.556 1.00 96.06 70 TYR A N 1
ATOM 543 C CA . TYR A 1 70 ? -11.248 7.566 1.768 1.00 96.06 70 TYR A CA 1
ATOM 544 C C . TYR A 1 70 ? -9.770 7.606 1.401 1.00 96.06 70 TYR A C 1
ATOM 546 O O . TYR A 1 70 ? -9.047 6.635 1.638 1.00 96.06 70 TYR A O 1
ATOM 554 N N . SER A 1 71 ? -9.327 8.716 0.824 1.00 95.00 71 SER A N 1
ATOM 555 C CA . SER A 1 71 ? -7.931 8.935 0.475 1.00 95.00 71 SER A CA 1
ATOM 556 C C . SER A 1 71 ? -7.480 10.257 1.067 1.00 95.00 71 SER A C 1
ATOM 558 O O . SER A 1 71 ? -7.923 11.309 0.625 1.00 95.00 71 SER A O 1
ATOM 560 N N . ALA A 1 72 ? -6.538 10.200 2.007 1.00 91.75 72 ALA A N 1
ATOM 561 C CA . ALA A 1 72 ? -5.941 11.391 2.611 1.00 91.75 72 ALA A CA 1
ATOM 562 C C . ALA A 1 72 ? -5.138 12.247 1.610 1.00 91.75 72 ALA A C 1
ATOM 564 O O . ALA A 1 72 ? -4.722 13.350 1.936 1.00 91.75 72 ALA A O 1
ATOM 565 N N . ASN A 1 73 ? -4.894 11.744 0.395 1.00 91.75 73 ASN A N 1
ATOM 566 C CA . ASN A 1 73 ? -4.213 12.484 -0.667 1.00 91.75 73 ASN A CA 1
ATOM 567 C C . ASN A 1 73 ? -5.110 13.491 -1.402 1.00 91.75 73 ASN A C 1
ATOM 569 O O . ASN A 1 73 ? -4.591 14.253 -2.214 1.00 91.75 73 ASN A O 1
ATOM 573 N N . PHE A 1 74 ? -6.423 13.469 -1.164 1.00 88.44 74 PHE A N 1
ATOM 574 C CA . PHE A 1 74 ? -7.373 14.393 -1.774 1.00 88.44 74 PHE A CA 1
ATOM 575 C C . PHE A 1 74 ? -8.141 15.088 -0.649 1.00 88.44 74 PHE A C 1
ATOM 577 O O . PHE A 1 74 ? -8.991 14.470 -0.014 1.00 88.44 74 PHE A O 1
ATOM 584 N N . GLU A 1 75 ? -7.780 16.339 -0.371 1.00 76.88 75 GLU A N 1
ATOM 585 C CA . GLU A 1 75 ? -8.584 17.232 0.468 1.00 76.88 75 GLU A CA 1
ATOM 586 C C . GLU A 1 75 ? -9.747 17.778 -0.380 1.00 76.88 75 GLU A C 1
ATOM 588 O O . GLU A 1 75 ? -9.558 18.022 -1.577 1.00 76.88 75 GLU A O 1
ATOM 593 N N . ASP A 1 76 ? -10.932 17.912 0.224 1.00 60.09 76 ASP A N 1
ATOM 594 C CA . ASP A 1 76 ? -12.099 18.566 -0.392 1.00 60.09 76 ASP A CA 1
ATOM 595 C C . ASP A 1 76 ? -11.881 20.080 -0.581 1.00 60.09 76 ASP A C 1
ATOM 597 O O . ASP A 1 76 ? -11.301 20.722 0.329 1.00 60.09 76 ASP A O 1
#

Radius of gyration: 16.98 Å; Cα contacts (8 Å, |Δi|>4): 84; chains: 1; bounding box: 38×30×40 Å

Mean predicted aligned error: 4.17 Å

Solvent-accessible surface area (backbone atoms only — not comparable to full-atom values): 5108 Å² total; per-residue (Å²): 131,86,80,80,82,44,75,65,57,49,39,51,52,42,25,72,76,68,76,44,77,50,76,46,75,50,76,47,63,37,71,50,71,79,48,46,83,86,20,62,92,68,77,46,69,66,46,67,46,76,42,96,56,58,52,76,48,66,44,60,92,67,98,63,93,78,84,86,87,85,57,93,90,60,81,134

Sequence (76 aa):
MTQHLTADALRKDFLAVFGQEADQTFFSPGRINLIGEHTDYNGGHVFPAAISLGTYGAARKRDDQVLRFYSANFED

Foldseek 3Di:
DPPDDDPVNQQVVCCVVPVDGFPDKDWDFDKDWPDDPPCPVVVDDTHMDTDPDTDMDTHDDDPDPDDDDDDPVDDD

pLDDT: mean 93.5, std 10.51, range [42.69, 98.44]